Protein AF-A0A968MTT3-F1 (afdb_monomer_lite)

Structure (mmCIF, N/CA/C/O backbone):
data_AF-A0A968MTT3-F1
#
_entry.id   AF-A0A968MTT3-F1
#
loop_
_atom_site.group_PDB
_atom_site.id
_atom_site.type_symbol
_atom_site.label_atom_id
_atom_site.label_alt_id
_atom_site.label_comp_id
_atom_site.label_asym_id
_atom_site.label_entity_id
_atom_site.label_seq_id
_atom_site.pdbx_PDB_ins_code
_atom_site.Cartn_x
_atom_site.Cartn_y
_atom_site.Cartn_z
_atom_site.occupancy
_atom_site.B_iso_or_equiv
_atom_site.auth_seq_id
_atom_site.auth_comp_id
_atom_site.auth_asym_id
_atom_site.auth_atom_id
_atom_site.pdbx_PDB_model_num
ATOM 1 N N . MET A 1 1 ? 22.832 -25.584 -11.130 1.00 51.22 1 MET A N 1
ATOM 2 C CA . MET A 1 1 ? 21.790 -24.551 -10.961 1.00 51.22 1 MET A CA 1
ATOM 3 C C . MET A 1 1 ? 22.326 -23.506 -10.004 1.00 51.22 1 MET A C 1
ATOM 5 O O . MET A 1 1 ? 22.728 -23.872 -8.907 1.00 51.22 1 MET A O 1
ATOM 9 N N . SER A 1 2 ? 22.452 -22.253 -10.439 1.00 56.41 2 SER A N 1
ATOM 10 C CA . SER A 1 2 ? 22.920 -21.161 -9.582 1.00 56.41 2 SER A CA 1
ATOM 11 C C . SER A 1 2 ? 21.914 -20.941 -8.455 1.00 56.41 2 SER A C 1
ATOM 13 O O . SER A 1 2 ? 20.764 -20.598 -8.714 1.00 56.41 2 SER A O 1
ATOM 15 N N . VAL A 1 3 ? 22.336 -21.158 -7.210 1.00 63.69 3 VAL A N 1
ATOM 16 C CA . VAL A 1 3 ? 21.530 -20.863 -6.021 1.00 63.69 3 VAL A CA 1
ATOM 17 C C . VAL A 1 3 ? 21.521 -19.346 -5.832 1.00 63.69 3 VAL A C 1
ATOM 19 O O . VAL A 1 3 ? 22.339 -18.786 -5.106 1.00 63.69 3 VAL A O 1
ATOM 22 N N . THR A 1 4 ? 20.637 -18.654 -6.544 1.00 76.38 4 THR A N 1
ATOM 23 C CA . THR A 1 4 ? 20.348 -17.241 -6.289 1.00 76.38 4 THR A CA 1
ATOM 24 C C . THR A 1 4 ? 19.544 -17.151 -5.001 1.00 76.38 4 THR A C 1
ATOM 26 O O . THR A 1 4 ? 18.424 -17.657 -4.932 1.00 76.38 4 THR A O 1
ATOM 29 N N . LYS A 1 5 ? 20.123 -16.533 -3.965 1.00 78.50 5 LYS A N 1
ATOM 30 C CA . LYS A 1 5 ? 19.381 -16.212 -2.742 1.00 78.50 5 LYS A CA 1
ATOM 31 C C . LYS A 1 5 ? 18.216 -15.290 -3.116 1.00 78.50 5 LYS A C 1
ATOM 33 O O . LYS A 1 5 ? 18.476 -14.263 -3.744 1.00 78.50 5 LYS A O 1
ATOM 38 N N . PRO A 1 6 ? 16.972 -15.624 -2.740 1.00 84.56 6 PRO A N 1
ATOM 39 C CA . PRO A 1 6 ? 15.859 -14.702 -2.890 1.00 84.56 6 PRO A CA 1
ATOM 40 C C . PRO A 1 6 ? 16.185 -13.386 -2.180 1.00 84.56 6 PRO A C 1
ATOM 42 O O . PRO A 1 6 ? 16.640 -13.387 -1.035 1.00 84.56 6 PRO A O 1
ATOM 45 N N . 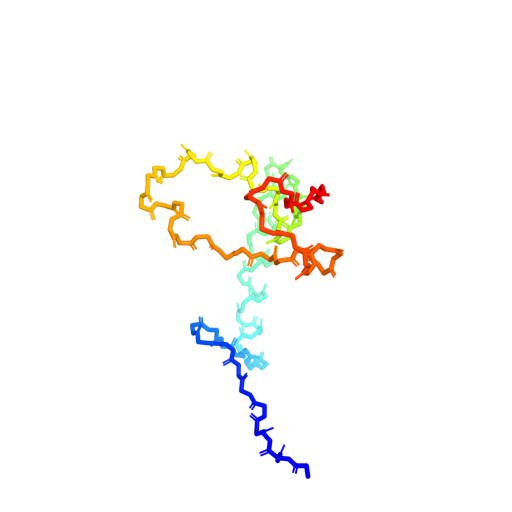SER A 1 7 ? 15.981 -12.273 -2.872 1.00 88.25 7 SER A N 1
ATOM 46 C CA . SER A 1 7 ? 16.147 -10.929 -2.328 1.00 88.25 7 SER A CA 1
ATOM 47 C C . SER A 1 7 ? 14.972 -10.074 -2.762 1.00 88.25 7 SER A C 1
ATOM 49 O O . SER A 1 7 ? 14.521 -10.177 -3.903 1.00 88.25 7 SER A O 1
ATOM 51 N N . ILE A 1 8 ? 14.507 -9.212 -1.870 1.00 91.62 8 ILE A N 1
ATOM 52 C CA . ILE A 1 8 ? 13.439 -8.265 -2.176 1.00 91.62 8 ILE A CA 1
ATOM 53 C C . ILE A 1 8 ? 13.942 -7.157 -3.123 1.00 91.62 8 ILE A C 1
ATOM 55 O O . ILE A 1 8 ? 15.122 -6.787 -3.056 1.00 91.62 8 ILE A O 1
ATOM 59 N N . PRO A 1 9 ? 13.091 -6.613 -4.012 1.00 91.31 9 PRO A N 1
ATOM 60 C CA . PRO A 1 9 ? 13.463 -5.497 -4.877 1.00 91.31 9 PRO A CA 1
ATOM 61 C C . PRO A 1 9 ? 13.973 -4.287 -4.084 1.00 91.31 9 PRO A C 1
ATOM 63 O O . PRO A 1 9 ? 13.493 -3.984 -2.987 1.00 91.31 9 PRO A O 1
ATOM 66 N N . LYS A 1 10 ? 14.939 -3.554 -4.647 1.00 90.81 10 LYS A N 1
ATOM 67 C CA . LYS A 1 10 ? 15.489 -2.351 -4.008 1.00 90.81 10 LYS A CA 1
ATOM 68 C C . LYS A 1 10 ? 14.372 -1.338 -3.729 1.00 90.81 10 LYS A C 1
ATOM 70 O O . LYS A 1 10 ? 13.558 -1.060 -4.600 1.00 90.81 10 LYS A O 1
ATOM 75 N N . GLY A 1 11 ? 14.372 -0.767 -2.525 1.00 91.19 11 GLY A N 1
ATOM 76 C CA . GLY A 1 11 ? 13.350 0.193 -2.093 1.00 91.19 11 GLY A CA 1
ATOM 77 C C . GLY A 1 11 ? 12.083 -0.447 -1.518 1.00 91.19 11 GLY A C 1
ATOM 78 O O . GLY A 1 11 ? 11.195 0.279 -1.085 1.00 91.19 11 GLY A O 1
ATOM 79 N N . THR A 1 12 ? 12.009 -1.781 -1.460 1.00 94.44 12 THR A N 1
ATOM 80 C CA . THR A 1 12 ? 10.935 -2.519 -0.777 1.00 94.44 12 THR A CA 1
ATOM 81 C C . THR A 1 12 ? 11.430 -3.107 0.546 1.00 94.44 12 THR A C 1
ATOM 83 O O . THR A 1 12 ? 12.638 -3.203 0.780 1.00 94.44 12 THR A O 1
ATOM 86 N N . ARG A 1 13 ? 10.500 -3.457 1.440 1.00 94.75 13 ARG A N 1
ATOM 87 C CA . ARG A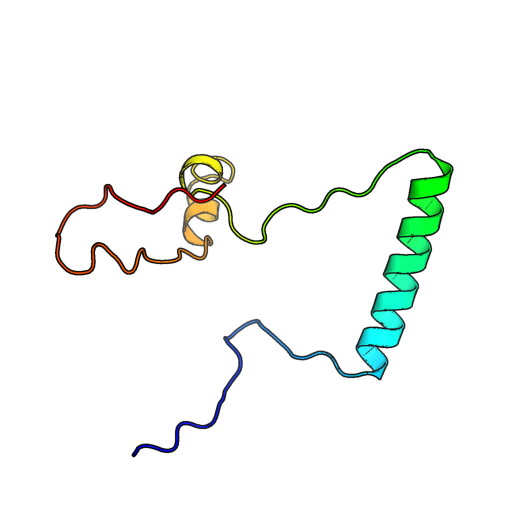 1 13 ? 10.787 -4.113 2.722 1.00 94.75 13 ARG A CA 1
ATOM 88 C C . ARG A 1 13 ? 9.643 -5.027 3.134 1.00 94.75 13 ARG A C 1
ATOM 90 O O . ARG A 1 13 ? 8.486 -4.714 2.853 1.00 94.75 13 ARG A O 1
ATOM 97 N N . ASP A 1 14 ? 9.977 -6.088 3.853 1.00 94.81 14 ASP A N 1
ATOM 98 C CA . ASP A 1 14 ? 8.993 -6.917 4.542 1.00 94.81 14 ASP A CA 1
ATOM 99 C C . ASP A 1 14 ? 8.522 -6.233 5.832 1.00 94.81 14 ASP A C 1
ATOM 101 O O . ASP A 1 14 ? 9.231 -5.403 6.410 1.00 94.81 14 ASP A O 1
ATOM 105 N N . PHE A 1 15 ? 7.323 -6.593 6.288 1.00 96.31 15 PHE A N 1
ATOM 106 C CA . PHE A 1 15 ? 6.761 -6.110 7.546 1.00 96.31 15 PHE A CA 1
ATOM 107 C C . PHE A 1 15 ? 6.592 -7.275 8.518 1.00 96.31 15 PHE A C 1
ATOM 109 O O . PHE A 1 15 ? 5.932 -8.270 8.215 1.00 96.31 15 PHE A O 1
ATOM 116 N N . SER A 1 16 ? 7.178 -7.138 9.702 1.00 97.56 16 SER A N 1
ATOM 117 C CA . SER A 1 16 ? 7.029 -8.095 10.797 1.00 97.56 16 SER A CA 1
ATOM 118 C C . SER A 1 16 ? 5.604 -8.086 11.379 1.00 97.56 16 SER A C 1
ATOM 120 O O . SER A 1 16 ? 4.863 -7.113 11.201 1.00 97.56 16 SER A O 1
ATOM 122 N N . PRO A 1 17 ? 5.207 -9.126 12.141 1.00 98.44 17 PRO A N 1
ATOM 123 C CA . PRO A 1 17 ? 3.903 -9.148 12.806 1.00 98.44 17 PRO A CA 1
ATOM 124 C C . PRO A 1 17 ? 3.649 -7.927 13.701 1.00 98.44 17 PRO A C 1
ATOM 126 O O . PRO A 1 17 ? 2.546 -7.385 13.713 1.00 98.44 17 PRO A O 1
ATOM 129 N N . GLU A 1 18 ? 4.672 -7.448 14.415 1.00 98.25 18 GLU A N 1
ATOM 130 C CA . GLU A 1 18 ? 4.555 -6.260 15.266 1.00 98.25 18 GLU A CA 1
ATOM 131 C C . GLU A 1 18 ? 4.252 -4.995 14.444 1.00 98.25 18 GLU A C 1
ATOM 133 O O . GLU A 1 18 ? 3.388 -4.197 14.814 1.00 98.25 18 GLU A O 1
ATOM 138 N N . GLU A 1 19 ? 4.923 -4.819 13.304 1.00 98.06 19 GLU A N 1
ATOM 139 C CA . GLU A 1 19 ? 4.679 -3.689 12.404 1.00 98.06 19 GLU A CA 1
ATOM 140 C C . GLU A 1 19 ? 3.292 -3.765 11.765 1.00 98.06 19 GLU A C 1
ATOM 142 O O . GLU A 1 19 ? 2.600 -2.749 11.683 1.00 98.06 19 GLU A O 1
ATOM 147 N N . MET A 1 20 ? 2.857 -4.963 11.368 1.00 98.25 20 MET A N 1
ATOM 148 C CA . MET A 1 20 ? 1.517 -5.175 10.823 1.00 98.25 20 MET A CA 1
ATOM 149 C C . MET A 1 20 ? 0.427 -4.860 11.849 1.00 98.25 20 MET A C 1
ATOM 151 O O . MET A 1 20 ? -0.546 -4.195 11.503 1.00 98.25 20 MET A O 1
ATOM 155 N N . ASN A 1 21 ? 0.611 -5.231 13.119 1.00 98.38 21 ASN A N 1
ATOM 156 C CA . ASN A 1 21 ? -0.328 -4.879 14.187 1.00 98.38 21 ASN A CA 1
ATOM 157 C C . ASN A 1 21 ? -0.471 -3.357 14.344 1.00 98.38 21 ASN A C 1
ATOM 159 O O . ASN A 1 21 ? -1.588 -2.838 14.394 1.00 98.38 21 ASN A O 1
ATOM 163 N N . LYS A 1 22 ? 0.650 -2.624 14.352 1.00 98.19 22 LYS A N 1
ATOM 164 C CA . LYS A 1 22 ? 0.645 -1.151 14.413 1.00 98.19 22 LYS A CA 1
ATOM 165 C C . LYS A 1 22 ? -0.023 -0.536 13.179 1.00 98.19 22 LYS A C 1
ATOM 167 O O . LYS A 1 22 ? -0.800 0.408 13.305 1.00 98.19 22 LYS A O 1
ATOM 172 N N . ARG A 1 23 ? 0.238 -1.083 11.988 1.00 97.94 23 ARG A N 1
ATOM 173 C CA . ARG A 1 23 ? -0.368 -0.627 10.728 1.00 97.94 23 ARG A CA 1
ATOM 174 C C . ARG A 1 23 ? -1.883 -0.847 10.710 1.00 97.94 23 ARG A C 1
ATOM 176 O O . ARG A 1 23 ? -2.622 0.053 10.321 1.00 97.94 23 ARG A O 1
ATOM 183 N N . ASN A 1 24 ? -2.344 -2.004 11.179 1.00 98.06 24 ASN A N 1
ATOM 184 C CA . ASN A 1 24 ? -3.766 -2.332 11.257 1.00 98.06 24 ASN A CA 1
ATOM 185 C C . ASN A 1 24 ? -4.515 -1.395 12.210 1.00 98.06 24 ASN A C 1
ATOM 187 O O . ASN A 1 24 ? -5.600 -0.939 11.864 1.00 98.06 24 ASN A O 1
ATOM 191 N N . TYR A 1 25 ? -3.915 -1.036 13.350 1.00 98.44 25 TYR A N 1
ATOM 192 C CA . TYR A 1 25 ? -4.486 -0.044 14.269 1.00 98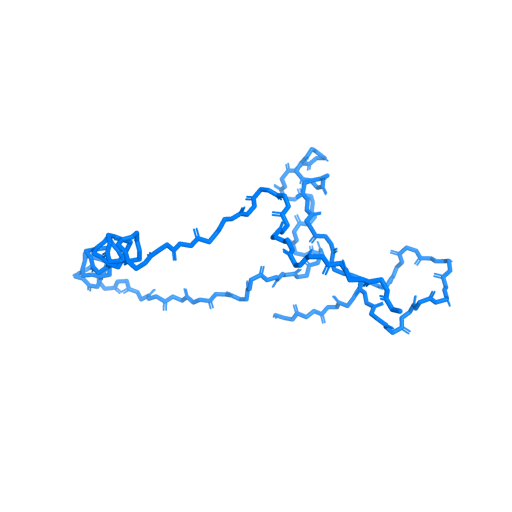.44 25 TYR A CA 1
ATOM 193 C C . TYR A 1 25 ? -4.731 1.314 13.587 1.00 98.44 25 TYR A C 1
ATOM 195 O O . TYR A 1 25 ? -5.803 1.906 13.731 1.00 98.44 25 TYR A O 1
ATOM 203 N N . ILE A 1 26 ? -3.763 1.789 12.795 1.00 98.06 26 ILE A N 1
ATOM 204 C CA . ILE A 1 26 ? -3.894 3.043 12.039 1.00 98.06 26 ILE A CA 1
ATOM 205 C C . ILE A 1 26 ? -5.031 2.935 11.016 1.00 98.06 26 ILE A C 1
ATOM 207 O O . ILE A 1 26 ? -5.891 3.813 10.962 1.00 98.06 26 ILE A O 1
ATOM 211 N N . PHE A 1 27 ? -5.064 1.861 10.223 1.00 97.31 27 PHE A N 1
ATOM 212 C CA . PHE A 1 27 ? -6.112 1.677 9.218 1.00 97.31 27 PHE A CA 1
ATOM 213 C C . PHE A 1 27 ? -7.509 1.556 9.821 1.00 97.31 27 PHE A C 1
ATOM 215 O O . PHE A 1 27 ? -8.448 2.100 9.248 1.00 97.31 27 PHE A O 1
ATOM 222 N N . GLU A 1 28 ? -7.657 0.867 10.953 1.00 98.00 28 GLU A N 1
ATOM 223 C CA . GLU A 1 28 ? -8.944 0.748 11.643 1.00 98.00 28 GLU A CA 1
ATOM 224 C C . GLU A 1 28 ? -9.444 2.117 12.109 1.00 98.00 28 GLU A C 1
ATOM 226 O O . GLU A 1 28 ? -10.572 2.498 11.812 1.00 98.00 28 GLU A O 1
ATOM 231 N N . THR A 1 29 ? -8.559 2.901 12.730 1.00 98.12 29 THR A N 1
ATOM 232 C CA . THR A 1 29 ? -8.873 4.262 13.187 1.00 98.12 29 THR A CA 1
ATOM 233 C C . THR A 1 29 ? -9.352 5.139 12.026 1.00 98.12 29 THR A C 1
ATOM 235 O O . THR A 1 29 ? -10.357 5.840 12.135 1.00 98.12 29 THR A O 1
ATOM 238 N N . LEU A 1 30 ? -8.655 5.090 10.884 1.00 97.62 30 LEU A N 1
ATOM 239 C CA . LEU A 1 30 ? -9.047 5.848 9.695 1.00 97.62 30 LEU A CA 1
ATOM 240 C C . LEU A 1 30 ? -10.390 5.368 9.136 1.00 97.62 30 LEU A C 1
ATOM 242 O O . LEU A 1 30 ? -11.257 6.198 8.865 1.00 97.62 30 LEU A O 1
ATOM 246 N N . ARG A 1 31 ? -10.588 4.050 8.993 1.00 97.19 31 ARG A N 1
ATOM 247 C CA . ARG A 1 31 ? -11.847 3.472 8.493 1.00 97.19 31 ARG A CA 1
ATOM 248 C C . ARG A 1 31 ? -13.035 3.895 9.351 1.00 97.19 31 ARG A C 1
ATOM 250 O O . ARG A 1 31 ? -14.043 4.345 8.807 1.00 97.19 31 ARG A O 1
ATOM 257 N N . GLU A 1 32 ? -12.897 3.829 10.672 1.00 97.62 32 GLU A N 1
ATOM 258 C CA . GLU A 1 32 ? -13.931 4.267 11.607 1.00 97.62 32 GLU A CA 1
ATOM 259 C C . GLU A 1 32 ? -14.283 5.745 11.393 1.00 97.62 32 GLU A C 1
ATOM 261 O O . GLU A 1 32 ? -15.456 6.085 11.227 1.00 97.62 32 GLU A O 1
ATOM 266 N N . ILE A 1 33 ? -13.282 6.626 11.322 1.00 98.12 33 ILE A N 1
ATOM 267 C CA . ILE A 1 33 ? -13.499 8.061 11.112 1.00 98.12 33 ILE A CA 1
ATOM 268 C C . ILE A 1 33 ? -14.197 8.319 9.775 1.00 98.12 33 ILE A C 1
ATOM 270 O O . ILE A 1 33 ? -15.228 8.986 9.754 1.00 98.12 33 ILE A O 1
ATOM 274 N N . PHE A 1 34 ? -13.687 7.779 8.667 1.00 98.00 34 PHE A N 1
ATOM 275 C CA . PHE A 1 34 ? -14.269 8.013 7.343 1.00 98.00 34 PHE A CA 1
ATOM 276 C C . PHE A 1 34 ? -15.705 7.484 7.236 1.00 98.00 34 PHE A C 1
ATOM 278 O O . PHE A 1 34 ? -16.570 8.180 6.698 1.00 98.00 34 PHE A O 1
ATOM 285 N N . SER A 1 35 ? -15.993 6.320 7.829 1.00 96.81 35 SER A N 1
ATOM 286 C CA . SER A 1 35 ? -17.351 5.760 7.846 1.00 96.81 35 SER A CA 1
ATOM 287 C C . SER A 1 35 ? -18.357 6.647 8.589 1.00 96.81 35 SER A C 1
ATOM 289 O O . SER A 1 35 ? -19.500 6.769 8.150 1.00 96.81 35 SER A O 1
ATOM 291 N N . ARG A 1 36 ? -17.939 7.344 9.660 1.00 97.81 36 ARG A N 1
ATOM 292 C CA . ARG A 1 36 ? -18.806 8.265 10.422 1.00 97.81 36 ARG A CA 1
ATOM 293 C C . ARG A 1 36 ? -19.284 9.451 9.583 1.00 97.81 36 ARG A C 1
ATOM 295 O O . ARG A 1 36 ? -20.347 9.996 9.859 1.00 97.81 36 ARG A O 1
ATOM 302 N N . PHE A 1 37 ? -18.523 9.833 8.560 1.00 97.88 37 PHE A N 1
ATOM 303 C CA . PHE A 1 37 ? -18.875 10.904 7.625 1.00 97.88 37 PHE A CA 1
ATOM 304 C C . PHE A 1 37 ? -19.504 10.388 6.320 1.00 97.88 37 PHE A C 1
ATOM 306 O O . PHE A 1 37 ? -19.696 11.166 5.389 1.00 97.88 37 PHE A O 1
ATOM 313 N N . GLY A 1 38 ? -19.844 9.097 6.239 1.00 97.06 38 GLY A N 1
ATOM 314 C CA . GLY A 1 38 ? -20.519 8.511 5.078 1.00 97.06 38 GLY A CA 1
ATOM 315 C C . GLY A 1 38 ? -19.613 8.251 3.871 1.00 97.06 38 GLY A C 1
ATOM 316 O O . GLY A 1 38 ? -20.121 7.949 2.792 1.00 97.06 38 GLY A O 1
ATOM 317 N N . TYR A 1 39 ? -18.290 8.343 4.028 1.00 97.75 39 TYR A N 1
ATOM 318 C CA . TYR A 1 39 ? -17.360 7.953 2.970 1.00 97.75 39 TYR A CA 1
ATOM 319 C C . TYR A 1 39 ? -17.312 6.431 2.828 1.00 97.75 39 TYR A C 1
ATOM 321 O O . TYR A 1 39 ? -17.390 5.692 3.812 1.00 97.75 39 TYR A O 1
ATOM 329 N N . GLN A 1 40 ? -17.142 5.972 1.591 1.00 95.00 40 GLN A N 1
ATOM 330 C CA . GLN A 1 40 ? -16.990 4.561 1.256 1.00 95.00 40 GLN A CA 1
ATOM 331 C C . GLN A 1 40 ? -15.596 4.308 0.697 1.00 95.00 40 GLN A C 1
ATOM 333 O O . GLN A 1 40 ? -15.056 5.119 -0.056 1.00 95.00 40 GLN A O 1
ATOM 338 N N . GLN A 1 41 ? -15.015 3.177 1.085 1.00 94.56 41 GLN A N 1
ATOM 339 C CA . GLN A 1 41 ? -13.738 2.742 0.548 1.00 94.56 41 GLN A CA 1
ATOM 340 C C . GLN A 1 41 ? -13.933 2.227 -0.879 1.00 94.56 41 GLN A C 1
ATOM 342 O O . GLN A 1 41 ? -14.814 1.408 -1.131 1.00 94.56 41 GLN A O 1
ATOM 347 N N . ILE A 1 42 ? -13.064 2.674 -1.780 1.00 95.19 42 ILE A N 1
ATOM 348 C CA . ILE A 1 42 ? -12.826 2.029 -3.067 1.00 95.19 42 ILE A CA 1
ATOM 349 C C . ILE A 1 42 ? -11.370 1.583 -3.106 1.00 95.19 42 ILE A C 1
ATOM 351 O O . ILE A 1 42 ? -10.505 2.195 -2.476 1.00 95.19 42 ILE A O 1
ATOM 355 N N . GLU A 1 43 ? -11.111 0.510 -3.831 1.00 94.56 43 GLU A N 1
ATOM 356 C CA . GLU A 1 43 ? -9.768 0.034 -4.121 1.00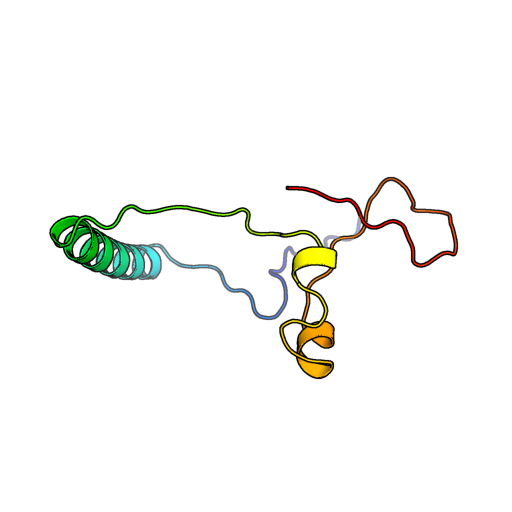 94.56 43 GLU A CA 1
ATOM 357 C C . GLU A 1 43 ? -9.621 -0.001 -5.636 1.00 94.56 43 GLU A C 1
ATOM 359 O O . GLU A 1 43 ? -10.544 -0.405 -6.345 1.00 94.56 43 GLU A O 1
ATOM 364 N N . THR A 1 44 ? -8.487 0.481 -6.121 1.00 94.38 44 THR A N 1
ATOM 365 C CA . THR A 1 44 ? -8.129 0.444 -7.535 1.00 94.38 44 THR A CA 1
ATOM 366 C C . THR A 1 44 ? -7.002 -0.565 -7.719 1.00 94.38 44 THR A C 1
ATOM 368 O O . THR A 1 44 ? -6.256 -0.825 -6.766 1.00 94.38 44 THR A O 1
ATOM 371 N N . PRO A 1 45 ? -6.845 -1.138 -8.918 1.00 95.00 45 PRO A N 1
ATOM 372 C CA . PRO A 1 45 ? -5.693 -1.969 -9.228 1.00 95.00 45 PRO A CA 1
ATOM 373 C C . PRO A 1 45 ? -4.361 -1.284 -8.867 1.00 95.00 45 PRO A C 1
ATOM 375 O O . PRO A 1 45 ? -4.222 -0.062 -8.905 1.00 95.00 45 PRO A O 1
ATOM 378 N N . ALA A 1 46 ? -3.355 -2.085 -8.499 1.00 90.38 46 ALA A N 1
ATOM 379 C CA . ALA A 1 46 ? -2.022 -1.581 -8.143 1.00 90.38 46 ALA A CA 1
ATOM 380 C C . ALA A 1 46 ? -1.215 -1.075 -9.357 1.00 90.38 46 ALA A C 1
ATOM 382 O O . ALA A 1 46 ? -0.137 -0.503 -9.195 1.00 90.38 46 ALA A O 1
ATOM 383 N N . MET A 1 47 ? -1.712 -1.343 -10.561 1.00 91.19 47 MET A N 1
ATOM 384 C CA . MET A 1 47 ? -1.133 -0.984 -11.849 1.00 91.19 47 MET A CA 1
ATOM 385 C C . MET A 1 47 ? -2.241 -0.355 -12.683 1.00 91.19 47 MET A C 1
ATOM 387 O O . MET A 1 47 ? -3.393 -0.742 -12.545 1.00 91.19 47 MET A O 1
ATOM 391 N N . GLU A 1 48 ? -1.880 0.584 -13.544 1.00 90.12 48 GLU A N 1
ATOM 392 C CA . GLU A 1 48 ? -2.806 1.304 -14.416 1.00 90.12 48 GLU A CA 1
ATOM 393 C C . GLU A 1 48 ? -2.207 1.391 -15.818 1.00 90.12 48 GLU A C 1
ATOM 395 O O . GLU A 1 48 ? -0.990 1.239 -15.998 1.00 90.12 48 GLU A O 1
ATOM 400 N N . ASN A 1 49 ? -3.048 1.693 -16.807 1.00 87.19 49 ASN A N 1
ATOM 401 C CA . ASN A 1 49 ? -2.593 1.884 -18.181 1.00 87.19 49 ASN A CA 1
ATOM 402 C C . ASN A 1 49 ? -1.578 3.022 -18.278 1.00 87.19 49 ASN A C 1
ATOM 404 O O . ASN A 1 49 ? -1.744 4.093 -17.687 1.00 87.19 49 ASN A O 1
ATOM 408 N N . LEU A 1 50 ? -0.540 2.825 -19.094 1.00 85.75 50 LEU A N 1
ATOM 409 C CA . LEU A 1 50 ? 0.486 3.847 -19.295 1.00 85.75 50 LEU A CA 1
ATOM 410 C C . LEU A 1 50 ? -0.130 5.146 -19.846 1.00 85.75 50 LEU A C 1
ATOM 412 O O . LEU A 1 50 ? 0.234 6.237 -19.412 1.00 85.75 50 LEU A O 1
ATOM 416 N N . SER A 1 51 ? -1.117 5.027 -20.736 1.00 87.69 51 SER A N 1
ATOM 417 C CA . SER A 1 51 ? -1.892 6.147 -21.283 1.00 87.69 51 SER A CA 1
ATOM 418 C C . SER A 1 51 ? -2.638 6.957 -20.209 1.00 87.69 51 SER A C 1
ATOM 420 O O . SER A 1 51 ? -2.804 8.166 -20.367 1.00 87.69 51 SER A O 1
ATOM 422 N N . THR A 1 52 ? -3.035 6.329 -19.098 1.00 88.19 52 THR A N 1
ATOM 423 C CA . THR A 1 52 ? -3.681 6.993 -17.954 1.00 88.19 52 THR A CA 1
ATOM 424 C C . THR A 1 52 ? -2.689 7.842 -17.153 1.00 88.19 52 THR A C 1
ATOM 426 O O . THR A 1 52 ? -3.054 8.906 -16.643 1.00 88.19 52 THR A O 1
ATOM 429 N N . LEU A 1 53 ? -1.434 7.390 -17.044 1.00 86.06 53 LEU A N 1
ATOM 430 C CA . LEU A 1 53 ? -0.427 7.977 -16.152 1.00 86.06 53 LEU A CA 1
ATOM 431 C C . LEU A 1 53 ? 0.506 8.992 -16.833 1.00 86.06 53 LEU A C 1
ATOM 433 O O . LEU A 1 53 ? 0.977 9.915 -16.164 1.00 86.06 53 LEU A O 1
ATOM 437 N N . LEU A 1 54 ? 0.763 8.852 -18.138 1.00 86.75 54 LEU A N 1
ATOM 438 C CA . LEU A 1 54 ? 1.702 9.711 -18.870 1.00 86.75 54 LEU A CA 1
ATOM 439 C C . LEU A 1 54 ? 1.271 11.184 -18.902 1.00 86.75 54 LEU A C 1
ATOM 441 O O . LEU A 1 54 ? 0.098 11.517 -19.088 1.00 86.75 54 LEU A O 1
ATOM 445 N N . GLY A 1 55 ? 2.244 12.087 -18.747 1.00 82.56 55 GLY A N 1
ATOM 446 C CA . GLY A 1 55 ? 2.046 13.534 -18.868 1.00 82.56 55 GLY A CA 1
ATOM 447 C C . GLY A 1 55 ? 1.278 14.188 -17.712 1.00 82.56 55 GLY A C 1
ATOM 448 O O . GLY A 1 55 ? 1.163 15.413 -17.674 1.00 82.56 55 GLY A O 1
ATOM 449 N N . LYS A 1 56 ? 0.780 13.414 -16.737 1.00 84.56 56 LYS A N 1
ATOM 450 C CA . LYS A 1 56 ? 0.089 13.942 -15.545 1.00 84.56 56 LYS A CA 1
ATOM 451 C C . LYS A 1 56 ? 1.048 14.554 -14.527 1.00 84.56 56 LYS A C 1
ATOM 453 O O . LYS A 1 56 ? 0.678 15.500 -13.836 1.00 84.56 56 LYS A O 1
ATOM 458 N N . TYR A 1 57 ? 2.268 14.028 -14.453 1.00 79.69 57 TYR A N 1
ATOM 459 C CA . TYR A 1 57 ? 3.265 14.387 -13.440 1.00 79.69 57 TYR A CA 1
ATOM 460 C C . TYR A 1 57 ? 4.501 15.097 -14.025 1.00 79.69 57 TYR A C 1
ATOM 462 O O . TYR A 1 57 ? 5.503 15.269 -13.331 1.00 79.69 57 TYR A O 1
ATOM 470 N N . GLY A 1 58 ? 4.427 15.535 -15.288 1.00 86.00 58 GLY A N 1
ATOM 471 C CA . GLY A 1 58 ? 5.537 16.153 -16.018 1.00 86.00 58 GLY A CA 1
ATOM 472 C C . GLY A 1 58 ? 6.632 15.161 -16.433 1.00 86.00 58 GLY A C 1
ATOM 473 O O . GLY A 1 58 ? 6.605 13.987 -16.071 1.00 86.00 58 GLY A O 1
ATOM 474 N N . GLU A 1 59 ? 7.627 15.650 -17.180 1.00 84.75 59 GLU A N 1
ATOM 475 C CA . GLU A 1 59 ? 8.680 14.805 -17.772 1.00 84.75 59 GLU A CA 1
ATOM 476 C C . GLU A 1 59 ? 9.533 14.060 -16.733 1.00 84.75 59 GLU A C 1
ATOM 478 O O . GLU A 1 59 ? 9.998 12.951 -16.989 1.00 84.75 59 GLU A O 1
ATOM 483 N N . GLU A 1 60 ? 9.736 14.643 -15.548 1.00 86.69 60 GLU A N 1
ATOM 484 C CA . GLU A 1 60 ? 10.457 13.980 -14.455 1.00 86.69 60 GLU A CA 1
ATOM 485 C C . GLU A 1 60 ? 9.613 12.892 -13.780 1.00 86.69 60 GLU A C 1
ATOM 487 O O . GLU A 1 60 ? 10.151 11.864 -13.375 1.00 86.69 60 GLU A O 1
ATOM 492 N N . GLY A 1 61 ? 8.290 13.074 -13.699 1.00 82.31 61 GLY A N 1
ATOM 493 C CA . GLY A 1 61 ? 7.381 12.069 -13.147 1.00 82.31 61 GLY A CA 1
ATOM 494 C C . GLY A 1 61 ? 7.314 10.812 -14.013 1.00 82.31 61 GLY A C 1
ATOM 495 O O . GLY A 1 61 ? 7.379 9.698 -13.494 1.00 82.31 61 GLY A O 1
ATOM 496 N N . ASP A 1 62 ? 7.298 10.982 -15.336 1.00 84.88 62 ASP A N 1
ATOM 497 C CA . ASP A 1 62 ? 7.224 9.869 -16.291 1.00 84.88 62 ASP A CA 1
ATOM 498 C C . ASP A 1 62 ? 8.469 8.959 -16.245 1.00 84.88 62 ASP A C 1
ATOM 500 O O . ASP A 1 62 ? 8.389 7.766 -16.561 1.00 84.88 62 ASP A O 1
ATOM 504 N N . LYS A 1 63 ? 9.620 9.492 -15.805 1.00 86.19 63 LYS A N 1
ATOM 505 C CA . LYS A 1 63 ? 10.873 8.735 -15.611 1.00 86.19 63 LYS A CA 1
ATOM 506 C C . LYS A 1 63 ? 10.852 7.833 -14.375 1.00 86.19 63 LYS A C 1
ATOM 508 O O . LYS A 1 63 ? 11.689 6.939 -14.271 1.00 86.19 63 LYS A O 1
ATOM 513 N N . LEU A 1 64 ? 9.926 8.060 -13.443 1.00 88.31 64 LEU A N 1
ATOM 514 C CA . LEU A 1 64 ? 9.824 7.322 -12.179 1.00 88.31 64 LEU A CA 1
ATOM 515 C C . LEU A 1 64 ? 8.770 6.201 -12.219 1.00 88.31 64 LEU A C 1
ATOM 517 O O . LEU A 1 64 ? 8.584 5.503 -11.222 1.00 88.31 64 LEU A O 1
ATOM 521 N N . LEU A 1 65 ? 8.091 6.007 -13.356 1.00 87.94 65 LEU A N 1
ATOM 522 C CA . LEU A 1 65 ? 7.088 4.957 -13.531 1.00 87.94 65 LEU A CA 1
ATOM 523 C C . LEU A 1 65 ? 7.733 3.570 -13.669 1.00 87.94 65 LEU A C 1
ATOM 525 O O . LEU A 1 65 ? 8.590 3.342 -14.526 1.00 87.94 65 LEU A O 1
ATOM 529 N N . PHE A 1 66 ? 7.253 2.610 -12.877 1.00 88.88 66 PHE A N 1
ATOM 530 C CA . PHE A 1 66 ? 7.562 1.196 -13.078 1.00 88.88 66 PHE A CA 1
ATOM 531 C C . PHE A 1 66 ? 6.718 0.650 -14.231 1.00 88.88 66 PHE A C 1
ATOM 533 O O . PHE A 1 66 ? 5.502 0.530 -14.114 1.00 88.88 66 PHE A O 1
ATOM 540 N N . ARG A 1 67 ? 7.368 0.321 -15.352 1.00 87.62 67 ARG A N 1
ATOM 541 C CA . ARG A 1 67 ? 6.710 -0.247 -16.536 1.00 87.62 67 ARG A CA 1
ATOM 542 C C . ARG A 1 67 ? 6.775 -1.765 -16.494 1.00 87.62 67 ARG A C 1
ATOM 544 O O . ARG A 1 67 ? 7.846 -2.334 -16.284 1.00 87.62 67 ARG A O 1
ATOM 551 N N . ILE A 1 68 ? 5.638 -2.404 -16.728 1.00 85.25 68 ILE A N 1
ATOM 552 C CA . ILE A 1 68 ? 5.544 -3.856 -16.859 1.00 85.25 68 ILE A CA 1
ATOM 553 C C . ILE A 1 68 ? 5.467 -4.169 -18.344 1.00 85.25 68 ILE A C 1
ATOM 555 O O . ILE A 1 68 ? 4.667 -3.586 -19.072 1.00 85.25 68 ILE A O 1
ATOM 559 N N . LEU A 1 69 ? 6.369 -5.036 -18.795 1.00 81.00 69 LEU A N 1
ATOM 560 C CA . LEU A 1 69 ? 6.444 -5.426 -20.194 1.00 81.00 69 LEU A CA 1
ATOM 561 C C . LEU A 1 69 ? 5.351 -6.441 -20.508 1.00 81.00 69 LEU A C 1
ATOM 563 O O . LEU A 1 69 ? 5.123 -7.376 -19.737 1.00 81.00 69 LEU A O 1
ATOM 567 N N . ASP A 1 70 ? 4.732 -6.277 -21.671 1.00 76.69 70 ASP A N 1
ATOM 568 C CA . ASP A 1 70 ? 3.865 -7.297 -22.237 1.00 76.69 70 ASP A CA 1
ATOM 569 C C . ASP A 1 70 ? 4.697 -8.510 -22.675 1.00 76.69 70 ASP A C 1
ATOM 571 O O . ASP A 1 70 ? 5.563 -8.418 -23.547 1.00 76.69 70 ASP A O 1
ATOM 575 N N . SER A 1 71 ? 4.416 -9.668 -22.078 1.00 69.12 71 SER A N 1
ATOM 576 C CA . SER A 1 71 ? 5.036 -10.949 -22.428 1.00 69.12 71 SER A CA 1
ATOM 577 C C . SER A 1 71 ? 4.711 -11.457 -23.847 1.00 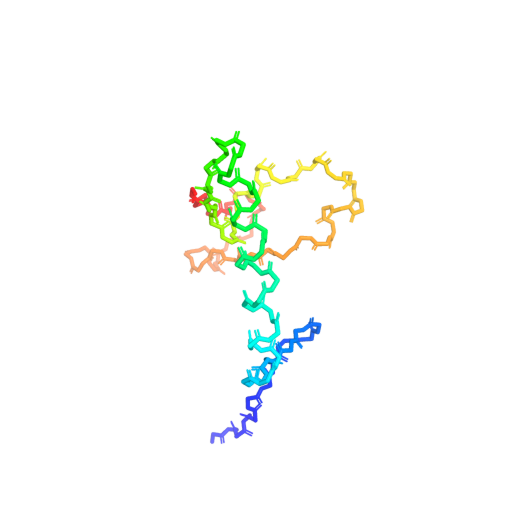69.12 71 SER A C 1
ATOM 579 O O . SER A 1 71 ? 5.363 -12.393 -24.304 1.00 69.12 71 SER A O 1
ATOM 581 N N . GLY A 1 72 ? 3.722 -10.881 -24.539 1.00 60.31 72 GLY A N 1
ATOM 582 C CA . GLY A 1 72 ? 3.242 -11.299 -25.859 1.00 60.31 72 GLY A CA 1
ATOM 583 C C . GLY A 1 72 ? 4.018 -10.742 -27.059 1.00 60.31 72 GLY A C 1
ATOM 584 O O . GLY A 1 72 ? 4.030 -11.383 -28.106 1.00 60.31 72 GLY A O 1
ATOM 585 N N . ASN A 1 73 ? 4.723 -9.614 -26.906 1.00 54.69 73 ASN A N 1
ATOM 586 C CA . ASN A 1 73 ? 5.454 -8.924 -27.985 1.00 54.69 73 ASN A CA 1
ATOM 587 C C . ASN A 1 73 ? 6.971 -8.874 -27.728 1.00 54.69 73 ASN A C 1
ATOM 589 O O . ASN A 1 73 ? 7.628 -7.846 -27.860 1.00 54.69 73 ASN A O 1
ATOM 593 N N . PHE A 1 74 ? 7.559 -10.018 -27.366 1.00 55.41 74 PHE A N 1
ATOM 594 C CA . PHE A 1 74 ? 8.992 -10.117 -27.057 1.00 55.41 74 PHE A CA 1
ATOM 595 C C . PHE A 1 74 ? 9.920 -9.904 -28.277 1.00 55.41 74 PHE A C 1
ATOM 597 O O . PHE A 1 74 ? 11.121 -9.708 -28.106 1.00 55.41 74 PHE A O 1
ATOM 604 N N . ILE A 1 75 ? 9.398 -9.941 -29.510 1.00 52.81 75 ILE A N 1
ATOM 605 C CA . ILE A 1 75 ? 10.180 -9.783 -30.748 1.00 52.81 75 ILE A CA 1
ATOM 606 C C . ILE A 1 75 ? 9.448 -8.812 -31.680 1.00 52.81 75 ILE A C 1
ATOM 608 O O . ILE A 1 75 ? 8.671 -9.217 -32.540 1.00 52.81 75 ILE A O 1
ATOM 612 N N . GLY A 1 76 ? 9.690 -7.519 -31.504 1.00 48.44 76 GLY A N 1
ATOM 613 C CA . GLY A 1 76 ? 9.194 -6.486 -32.403 1.00 48.44 76 GLY A CA 1
ATOM 614 C C . GLY A 1 76 ? 9.711 -5.125 -31.974 1.00 48.44 76 GLY A C 1
ATOM 615 O O . GLY A 1 76 ? 9.186 -4.535 -31.036 1.00 48.44 76 GLY A O 1
ATOM 616 N N . ASP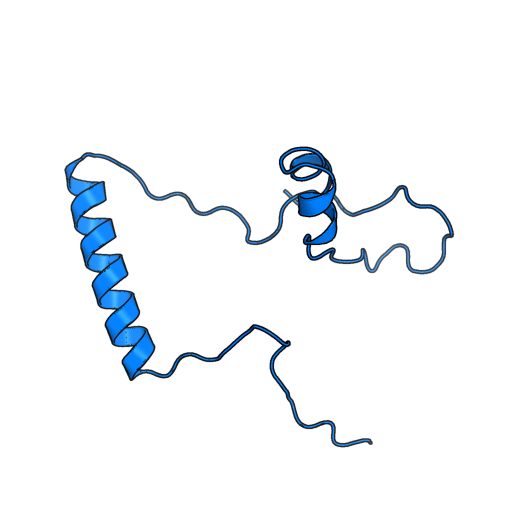 A 1 77 ? 10.753 -4.644 -32.647 1.00 52.09 77 ASP A N 1
ATOM 617 C CA . ASP A 1 77 ? 11.221 -3.262 -32.550 1.00 52.09 77 ASP A CA 1
ATOM 618 C C . ASP A 1 77 ? 10.086 -2.296 -32.931 1.00 52.09 77 ASP A C 1
ATOM 620 O O . ASP A 1 77 ? 9.934 -1.942 -34.095 1.00 52.09 77 ASP A O 1
ATOM 624 N N . SER A 1 78 ? 9.268 -1.869 -31.970 1.00 43.50 78 SER A N 1
ATOM 625 C CA . SER A 1 78 ? 8.454 -0.652 -32.078 1.00 43.50 78 SER A CA 1
ATOM 626 C C . SER A 1 78 ? 7.764 -0.342 -30.754 1.00 43.50 78 SER A C 1
ATOM 628 O O . SER A 1 78 ? 7.241 -1.221 -30.080 1.00 43.50 78 SER A O 1
ATOM 630 N N . ILE A 1 79 ? 7.759 0.938 -30.411 1.00 49.31 79 ILE A N 1
ATOM 631 C CA . ILE A 1 79 ? 7.408 1.537 -29.117 1.00 49.31 79 ILE A CA 1
ATOM 632 C C . ILE A 1 79 ? 5.886 1.514 -28.815 1.00 49.31 79 ILE A C 1
ATOM 634 O O . ILE A 1 79 ? 5.458 2.053 -27.801 1.00 49.31 79 ILE A O 1
ATOM 638 N N . ASP A 1 80 ? 5.059 0.830 -29.611 1.00 46.06 80 ASP A N 1
ATOM 639 C CA . ASP A 1 80 ? 3.615 1.121 -29.681 1.00 46.06 80 ASP A CA 1
ATOM 640 C C . ASP A 1 80 ? 2.665 -0.023 -29.287 1.00 46.06 80 ASP A C 1
ATOM 642 O O . ASP A 1 80 ? 1.513 -0.058 -29.715 1.00 46.06 80 ASP A O 1
ATOM 646 N N . SER A 1 81 ? 3.080 -0.953 -28.428 1.00 44.06 81 SER A N 1
ATOM 647 C CA . SER A 1 81 ? 2.134 -1.938 -27.880 1.00 44.06 81 SER A CA 1
ATOM 648 C C . SER A 1 81 ? 2.461 -2.294 -26.433 1.00 44.06 81 SER A C 1
ATOM 650 O O . SER A 1 81 ? 3.119 -3.296 -26.155 1.00 44.06 81 SER A O 1
ATOM 652 N N . PHE A 1 82 ? 2.015 -1.453 -25.505 1.00 46.78 82 PHE A N 1
ATOM 653 C CA . PHE A 1 82 ? 1.911 -1.827 -24.097 1.00 46.78 82 PHE A CA 1
ATOM 654 C C . PHE A 1 82 ? 0.484 -2.324 -23.847 1.00 46.78 82 PHE A C 1
ATOM 656 O O . PHE A 1 82 ? -0.459 -1.716 -24.349 1.00 46.78 82 PHE A O 1
ATOM 663 N N . ILE A 1 83 ? 0.335 -3.440 -23.122 1.00 44.22 83 ILE A N 1
ATOM 664 C CA . ILE A 1 83 ? -0.978 -3.977 -22.736 1.00 44.22 83 ILE A CA 1
ATOM 665 C C . ILE A 1 83 ? -1.759 -2.903 -21.995 1.00 44.22 83 ILE A C 1
ATOM 667 O O . ILE A 1 83 ? -1.277 -2.371 -20.993 1.00 44.22 83 ILE A O 1
ATOM 671 N N . ASP A 1 84 ? -2.988 -2.685 -22.455 1.00 46.34 84 ASP A N 1
ATOM 672 C CA . ASP A 1 84 ? -4.017 -2.079 -21.634 1.00 46.34 84 ASP A CA 1
ATOM 673 C C . ASP A 1 84 ? -4.582 -3.140 -20.675 1.00 46.34 84 ASP A C 1
ATOM 675 O O . ASP A 1 84 ? -5.139 -4.154 -21.112 1.00 46.34 84 ASP A O 1
ATOM 679 N N . LEU A 1 85 ? -4.454 -2.924 -19.366 1.00 31.80 85 LEU A N 1
ATOM 680 C CA . LEU A 1 85 ? -5.227 -3.644 -18.364 1.00 31.80 85 LEU A CA 1
ATOM 681 C C . LEU A 1 85 ? -5.890 -2.645 -17.409 1.00 31.80 85 LEU A C 1
ATOM 683 O O . LEU A 1 85 ? -5.230 -1.779 -16.838 1.00 31.80 85 LEU A O 1
ATOM 687 N N . ALA A 1 86 ? -7.217 -2.771 -17.353 1.00 37.50 86 ALA A N 1
ATOM 688 C CA . ALA A 1 86 ? -8.180 -1.897 -16.685 1.00 37.50 86 ALA A CA 1
ATOM 689 C C . ALA A 1 86 ? -8.034 -1.810 -15.162 1.00 37.50 86 ALA A C 1
ATOM 691 O O . ALA A 1 86 ? -7.496 -2.767 -14.556 1.00 37.50 86 ALA A O 1
#

Secondary structure (DSSP, 8-state):
-------PPTT-----HHHHHHHHHHHHHHHHHHHHTT-------SS--HHHHTTSSHHHHHTT--PPPPTT-SS---S--PPP--

pLDDT: mean 82.45, std 18.49, range [31.8, 98.44]

Foldseek 3Di:
DDPDDDDDDPPDDDDDPVRVVVVVVVVVVVVVVCVVVVDDDDDDDPDADLVVVPPPVPPVSNVPDDADADPPPPDDPDPPDDDGDD

Radius of gyration: 19.33 Å; chains: 1; bounding box: 43×41×48 Å

Sequence (86 aa):
MSVTKPSIPKGTRDFSPEEMNKRNYIFETLREIFSRFGYQQIETPAMENLSTLLGKYGEEGDKLLFRILDSGNFIGDSIDSFIDLA